Protein AF-W6LCG3-F1 (afdb_monomer_lite)

Structure (mmCIF, N/CA/C/O backbone):
data_AF-W6LCG3-F1
#
_entry.id   AF-W6LCG3-F1
#
loop_
_atom_site.group_PDB
_atom_site.id
_atom_site.type_symbol
_atom_site.label_atom_id
_atom_site.label_alt_id
_atom_site.label_comp_id
_atom_site.label_asym_id
_atom_site.label_entity_id
_atom_site.label_seq_id
_atom_site.pdbx_PDB_ins_code
_atom_site.Cartn_x
_atom_site.Cartn_y
_atom_site.Cartn_z
_atom_site.occupancy
_atom_site.B_iso_or_equiv
_atom_site.auth_seq_id
_atom_site.auth_comp_id
_atom_site.auth_asym_id
_atom_site.auth_atom_id
_atom_site.pdbx_PDB_model_num
ATOM 1 N N . MET A 1 1 ? 61.499 15.079 -25.669 1.00 42.06 1 MET A N 1
ATOM 2 C CA . MET A 1 1 ? 62.113 16.423 -25.652 1.00 42.06 1 MET A CA 1
ATOM 3 C C . MET A 1 1 ? 62.240 16.851 -24.200 1.00 42.06 1 MET A C 1
ATOM 5 O O . MET A 1 1 ? 61.225 17.038 -23.545 1.00 42.06 1 MET A O 1
ATOM 9 N N . HIS A 1 2 ? 63.465 16.864 -23.678 1.00 46.25 2 HIS A N 1
ATOM 10 C CA . HIS A 1 2 ? 63.779 17.348 -22.331 1.00 46.25 2 HIS A CA 1
ATOM 11 C C . HIS A 1 2 ? 63.683 18.877 -22.272 1.00 46.25 2 HIS A C 1
ATOM 13 O O . HIS A 1 2 ? 64.080 19.529 -23.237 1.00 46.25 2 HIS A O 1
ATOM 19 N N . PRO A 1 3 ? 63.310 19.441 -21.114 1.00 57.47 3 PRO A N 1
ATOM 20 C CA . PRO A 1 3 ? 63.851 20.718 -20.690 1.00 57.47 3 PRO A CA 1
ATOM 21 C C . PRO A 1 3 ? 64.674 20.550 -19.407 1.00 57.47 3 PRO A C 1
ATOM 23 O O . PRO A 1 3 ? 64.226 20.015 -18.395 1.00 57.47 3 PRO A O 1
ATOM 26 N N . SER A 1 4 ? 65.916 21.000 -19.502 1.00 44.78 4 SER A N 1
ATOM 27 C CA . SER A 1 4 ? 66.894 21.181 -18.435 1.00 44.78 4 SER A CA 1
ATOM 28 C C . SER A 1 4 ? 66.854 22.619 -17.900 1.00 44.78 4 SER A C 1
ATOM 30 O O . SER A 1 4 ? 66.645 23.548 -18.678 1.00 44.78 4 SER A O 1
ATOM 32 N N . GLY A 1 5 ? 67.147 22.795 -16.604 1.00 46.56 5 GLY A N 1
ATOM 33 C CA . GLY A 1 5 ? 67.383 24.089 -15.934 1.00 46.56 5 GLY A CA 1
ATOM 34 C C . GLY A 1 5 ? 66.354 24.384 -14.832 1.00 46.56 5 GLY A C 1
ATOM 35 O O . GLY A 1 5 ? 65.187 24.069 -15.001 1.00 46.56 5 GLY A O 1
ATOM 36 N N . VAL A 1 6 ? 66.655 24.953 -13.663 1.00 43.81 6 VAL A N 1
ATOM 37 C CA . VAL A 1 6 ? 67.839 25.606 -13.080 1.00 43.81 6 VAL A CA 1
ATOM 38 C C . VAL A 1 6 ? 67.664 25.512 -11.550 1.00 43.81 6 VAL A C 1
ATOM 40 O O . VAL A 1 6 ? 66.548 25.659 -11.053 1.00 43.81 6 VAL A O 1
ATOM 43 N N . MET A 1 7 ? 68.744 25.270 -10.797 1.00 46.97 7 MET A N 1
ATOM 44 C CA . MET A 1 7 ? 68.749 25.409 -9.334 1.00 46.97 7 MET A CA 1
ATOM 45 C C . MET A 1 7 ? 68.653 26.892 -8.959 1.00 46.97 7 MET A C 1
ATOM 47 O O . MET A 1 7 ? 69.540 27.672 -9.294 1.00 46.97 7 MET A O 1
ATOM 51 N 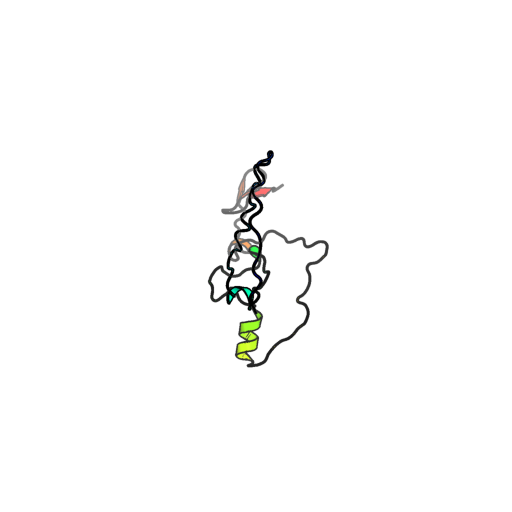N . GLY A 1 8 ? 67.597 27.263 -8.239 1.00 38.44 8 GLY A N 1
ATOM 52 C CA . GLY A 1 8 ? 67.470 28.550 -7.562 1.00 38.44 8 GLY A CA 1
ATOM 53 C C . GLY A 1 8 ? 67.267 28.315 -6.072 1.00 38.44 8 GLY A C 1
ATOM 54 O O . GLY A 1 8 ? 66.185 27.923 -5.645 1.00 38.44 8 GLY A O 1
ATOM 55 N N . MET A 1 9 ? 68.325 28.517 -5.291 1.00 46.56 9 MET A N 1
ATOM 56 C CA . MET A 1 9 ? 68.299 28.482 -3.832 1.00 46.56 9 MET A CA 1
ATOM 57 C C . MET A 1 9 ? 67.788 29.845 -3.348 1.00 46.56 9 MET A C 1
ATOM 59 O O . MET A 1 9 ? 68.476 30.851 -3.494 1.00 46.56 9 MET A O 1
ATOM 63 N N . GLY A 1 10 ? 66.571 29.885 -2.809 1.00 39.47 10 GLY A N 1
ATOM 64 C CA . GLY A 1 10 ? 65.987 31.075 -2.193 1.00 39.47 10 GLY A CA 1
ATOM 65 C C . GLY A 1 10 ? 65.392 30.717 -0.837 1.00 39.47 10 GLY A C 1
ATOM 66 O O . GLY A 1 10 ? 64.310 30.145 -0.767 1.00 39.47 10 GLY A O 1
ATOM 67 N N . MET A 1 11 ? 66.119 31.028 0.238 1.00 48.28 11 MET A N 1
ATOM 68 C CA . MET A 1 11 ? 65.589 31.051 1.604 1.00 48.28 11 MET A CA 1
ATOM 69 C C . MET A 1 11 ? 64.706 32.292 1.764 1.00 48.28 11 MET A C 1
ATOM 71 O O . MET A 1 11 ? 65.168 33.402 1.515 1.00 48.28 11 MET A O 1
ATOM 75 N N . GLY A 1 12 ? 63.465 32.125 2.224 1.00 36.94 12 GLY A N 1
ATOM 76 C CA . GLY A 1 12 ? 62.637 33.263 2.616 1.00 36.94 12 GLY A CA 1
ATOM 77 C C . GLY A 1 12 ? 61.178 32.912 2.889 1.00 36.94 12 GLY A C 1
ATOM 78 O O . GLY A 1 12 ? 60.418 32.690 1.960 1.00 36.94 12 GLY A O 1
ATOM 79 N N . GLY A 1 13 ? 60.799 32.945 4.169 1.00 38.59 13 GLY A N 1
ATOM 80 C CA . GLY A 1 13 ? 59.495 33.455 4.602 1.00 38.59 13 GLY A CA 1
ATOM 81 C C . GLY A 1 13 ? 58.263 32.564 4.420 1.00 38.59 13 GLY A C 1
ATOM 82 O O . GLY A 1 13 ? 57.663 32.514 3.359 1.00 38.59 13 GLY A O 1
ATOM 83 N N . GLY A 1 14 ? 57.826 31.973 5.535 1.00 44.69 14 GLY A N 1
ATOM 84 C CA . GLY A 1 14 ? 56.434 32.004 5.995 1.00 44.69 14 GLY A CA 1
ATOM 85 C C . GLY A 1 14 ? 55.309 31.751 4.990 1.00 44.69 14 GLY A C 1
ATOM 86 O O . GLY A 1 14 ? 54.779 32.679 4.400 1.00 44.69 14 GLY A O 1
ATOM 87 N N . ALA A 1 15 ? 54.824 30.516 4.968 1.00 40.12 15 ALA A N 1
ATOM 88 C CA . ALA A 1 15 ? 53.405 30.191 5.091 1.00 40.12 15 ALA A CA 1
ATOM 89 C C . ALA A 1 15 ? 53.325 28.670 5.203 1.00 40.12 15 ALA A C 1
ATOM 91 O O . ALA A 1 15 ? 53.801 27.956 4.321 1.00 40.12 15 ALA A O 1
ATOM 92 N N . LEU A 1 16 ? 52.732 28.158 6.282 1.00 46.66 16 LEU A N 1
ATOM 93 C CA . LEU A 1 16 ? 52.249 26.782 6.295 1.00 46.66 16 LEU A CA 1
ATOM 94 C C . LEU A 1 16 ? 51.154 26.714 5.231 1.00 46.66 16 LEU A C 1
ATOM 96 O O . LEU A 1 16 ? 49.995 27.024 5.496 1.00 46.66 16 LEU A O 1
ATOM 100 N N . SER A 1 17 ? 51.543 26.392 3.998 1.00 44.16 17 SER A N 1
ATOM 101 C CA . SER A 1 17 ? 50.609 26.026 2.951 1.00 44.16 17 SER A CA 1
ATOM 102 C C . SER A 1 17 ? 49.940 24.759 3.453 1.00 44.16 17 SER A C 1
ATOM 104 O O . SER A 1 17 ? 50.518 23.672 3.409 1.00 44.16 17 SER A O 1
ATOM 106 N N . ALA A 1 18 ? 48.760 24.919 4.052 1.00 58.38 18 ALA A N 1
ATOM 107 C CA . ALA A 1 18 ? 47.865 23.815 4.299 1.00 58.38 18 ALA A CA 1
ATOM 108 C C . ALA A 1 18 ? 47.584 23.222 2.922 1.00 58.38 18 ALA A C 1
ATOM 110 O O . ALA A 1 18 ? 46.759 23.734 2.165 1.00 58.38 18 ALA A O 1
ATOM 111 N N . VAL A 1 19 ? 48.346 22.187 2.565 1.00 46.00 19 VAL A N 1
ATOM 112 C CA . VAL A 1 19 ? 48.055 21.350 1.416 1.00 46.00 19 VAL A CA 1
ATOM 113 C C . VAL A 1 19 ? 46.657 20.831 1.689 1.00 46.00 19 VAL A C 1
ATOM 115 O O . VAL A 1 19 ? 46.455 19.934 2.506 1.00 46.00 19 VAL A O 1
ATOM 118 N N . VAL A 1 20 ? 45.670 21.441 1.038 1.00 55.91 20 VAL A N 1
ATOM 119 C CA . VAL A 1 20 ? 44.363 20.835 0.872 1.00 55.91 20 VAL A CA 1
ATOM 120 C C . VAL A 1 20 ? 44.651 19.602 0.036 1.00 55.91 20 VAL A C 1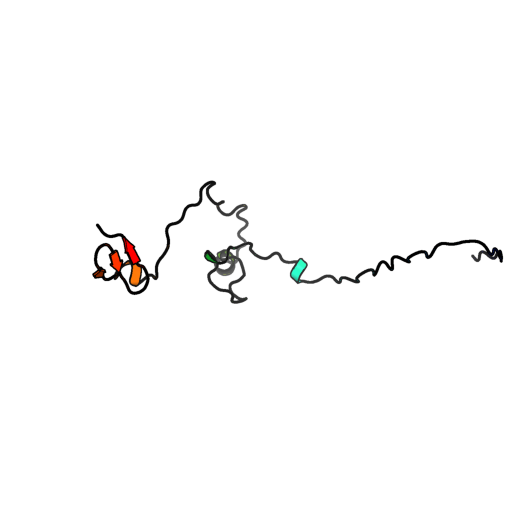
ATOM 122 O O . VAL A 1 20 ? 44.705 19.656 -1.193 1.00 55.91 20 VAL A O 1
ATOM 125 N N . ILE A 1 21 ? 44.927 18.489 0.720 1.00 53.72 21 ILE A N 1
ATOM 126 C CA . ILE A 1 21 ? 44.935 17.170 0.116 1.00 53.72 21 ILE A CA 1
ATOM 127 C C . ILE A 1 21 ? 43.496 16.990 -0.342 1.00 53.72 21 ILE A C 1
ATOM 129 O O . ILE A 1 21 ? 42.618 16.575 0.416 1.00 53.72 21 ILE A O 1
ATOM 133 N N . THR A 1 22 ? 43.235 17.375 -1.588 1.00 61.34 22 THR A N 1
ATOM 134 C CA . THR A 1 22 ? 42.030 16.978 -2.291 1.00 61.34 22 THR A CA 1
ATOM 135 C C . THR A 1 22 ? 42.154 15.474 -2.444 1.00 61.34 22 THR A C 1
ATOM 137 O O . THR A 1 22 ? 42.735 14.948 -3.389 1.00 61.34 22 THR A O 1
ATOM 140 N N . THR A 1 23 ? 41.670 14.753 -1.436 1.00 61.00 23 THR A N 1
ATOM 141 C CA . THR A 1 23 ? 41.434 13.324 -1.5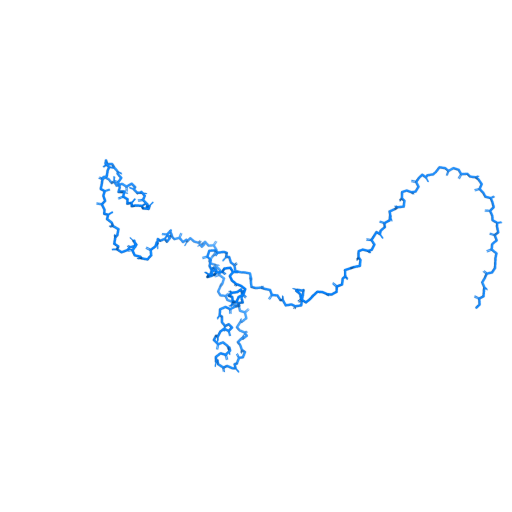41 1.00 61.00 23 THR A CA 1
ATOM 142 C C . THR A 1 23 ? 40.407 13.170 -2.653 1.00 61.00 23 THR A C 1
ATOM 144 O O . THR A 1 23 ? 39.203 13.318 -2.447 1.00 61.00 23 THR A O 1
ATOM 147 N N . ARG A 1 24 ? 40.883 12.944 -3.883 1.00 63.19 24 ARG A N 1
ATOM 148 C CA . ARG A 1 24 ? 40.034 12.497 -4.981 1.00 63.19 24 ARG A CA 1
ATOM 149 C C . ARG A 1 24 ? 39.474 11.157 -4.529 1.00 63.19 24 ARG A C 1
ATOM 151 O O . ARG A 1 24 ? 40.159 10.140 -4.582 1.00 63.19 24 ARG A O 1
ATOM 158 N N . ARG A 1 25 ? 38.258 11.166 -3.984 1.00 67.06 25 ARG A N 1
ATOM 159 C CA . ARG A 1 25 ? 37.536 9.936 -3.677 1.00 67.06 25 ARG A CA 1
ATOM 160 C C . ARG A 1 25 ? 37.306 9.241 -5.012 1.00 67.06 25 ARG A C 1
ATOM 162 O O . ARG A 1 25 ? 36.549 9.739 -5.841 1.00 67.06 25 ARG A O 1
ATOM 169 N N . TRP A 1 26 ? 37.984 8.120 -5.229 1.00 73.69 26 TRP A N 1
ATOM 170 C CA . TRP A 1 26 ? 37.747 7.258 -6.379 1.00 73.69 26 TRP A CA 1
ATOM 171 C C . TRP A 1 26 ? 36.383 6.592 -6.192 1.00 73.69 26 TRP A C 1
ATOM 173 O O . TRP A 1 26 ? 36.256 5.561 -5.536 1.00 73.69 26 TRP A O 1
ATOM 183 N N . VAL A 1 27 ? 35.335 7.241 -6.694 1.00 81.50 27 VAL A N 1
ATOM 184 C CA . VAL A 1 27 ? 33.983 6.681 -6.728 1.00 81.50 27 VAL A CA 1
ATOM 185 C C . VAL A 1 27 ? 33.841 5.899 -8.030 1.00 81.50 27 VAL A C 1
ATOM 187 O O . VAL A 1 27 ? 34.025 6.455 -9.110 1.00 81.50 27 VAL A O 1
ATOM 190 N N . SER A 1 28 ? 33.539 4.605 -7.931 1.00 87.56 28 SER A N 1
ATOM 191 C CA . SER A 1 28 ? 33.250 3.751 -9.085 1.00 87.56 28 SER A CA 1
ATOM 192 C C . SER A 1 28 ? 31.773 3.818 -9.483 1.00 87.56 28 SER A C 1
ATOM 194 O O . SER A 1 28 ? 30.904 4.172 -8.680 1.00 87.56 28 SER A O 1
ATOM 196 N N . VAL A 1 29 ? 31.480 3.450 -10.733 1.00 90.62 29 VAL A N 1
ATOM 197 C CA . VAL A 1 29 ? 30.104 3.283 -11.218 1.00 90.62 29 VAL A CA 1
ATOM 198 C C . VAL A 1 29 ? 29.431 2.167 -10.414 1.00 90.62 29 VAL A C 1
ATOM 200 O O . VAL A 1 29 ? 29.953 1.059 -10.312 1.00 90.62 29 VAL A O 1
ATOM 203 N N . ARG A 1 30 ? 28.260 2.464 -9.841 1.00 91.69 30 ARG A N 1
ATOM 204 C CA . ARG A 1 30 ? 27.430 1.504 -9.104 1.00 91.69 30 ARG A CA 1
ATOM 205 C C . ARG A 1 30 ? 26.149 1.238 -9.877 1.00 91.69 30 ARG A C 1
ATOM 207 O O . ARG A 1 30 ? 25.482 2.180 -10.293 1.00 91.69 30 ARG A O 1
ATOM 214 N N . THR A 1 31 ? 25.759 -0.028 -9.993 1.00 94.12 31 THR A N 1
ATOM 215 C CA . THR A 1 31 ? 24.496 -0.441 -10.631 1.00 94.12 31 THR A CA 1
ATOM 216 C C . THR A 1 31 ? 23.266 0.183 -9.973 1.00 94.12 31 THR A C 1
ATOM 218 O O . THR A 1 31 ? 22.308 0.518 -10.661 1.00 94.12 31 THR A O 1
ATOM 221 N N . ALA A 1 32 ? 23.325 0.436 -8.663 1.00 90.31 32 ALA A N 1
ATOM 222 C CA . ALA A 1 32 ? 22.284 1.148 -7.922 1.00 90.31 32 ALA A CA 1
ATOM 223 C C . ALA A 1 32 ? 22.014 2.576 -8.438 1.00 90.31 32 ALA A C 1
ATOM 225 O O . ALA A 1 32 ? 20.926 3.096 -8.228 1.00 90.31 32 ALA A O 1
ATOM 226 N N . ASN A 1 33 ? 22.975 3.198 -9.130 1.00 92.81 33 ASN A N 1
ATOM 227 C CA . ASN A 1 33 ? 22.812 4.531 -9.714 1.00 92.81 33 ASN A CA 1
ATOM 228 C C . ASN A 1 33 ? 22.264 4.482 -11.153 1.00 92.81 33 ASN A C 1
ATOM 230 O O . ASN A 1 33 ? 21.980 5.529 -11.724 1.00 92.81 33 ASN A O 1
ATOM 234 N N . ILE A 1 34 ? 22.152 3.288 -11.750 1.00 95.81 34 ILE A N 1
ATOM 235 C CA . ILE A 1 34 ? 21.664 3.094 -13.124 1.00 95.81 34 ILE A CA 1
ATOM 236 C C . ILE A 1 34 ? 20.133 3.004 -13.141 1.00 95.81 34 ILE A C 1
ATOM 238 O O . ILE A 1 34 ? 19.491 3.554 -14.032 1.00 95.81 34 ILE A O 1
ATOM 242 N N . PHE A 1 35 ? 19.545 2.325 -12.152 1.00 93.50 35 PHE A N 1
ATOM 243 C CA . PHE A 1 35 ? 18.108 2.064 -12.088 1.00 93.50 35 PHE A CA 1
ATOM 244 C C . PHE A 1 35 ? 17.462 2.841 -10.943 1.00 93.50 35 PHE A C 1
ATOM 246 O O . PHE A 1 35 ? 17.826 2.671 -9.780 1.00 93.50 35 PHE A O 1
ATOM 253 N N . SER A 1 36 ? 16.482 3.683 -11.267 1.00 91.88 36 SER A N 1
ATOM 254 C CA . SER A 1 36 ? 15.739 4.441 -10.264 1.00 91.88 36 SER A CA 1
ATOM 255 C C . SER A 1 36 ? 14.719 3.569 -9.528 1.00 91.88 36 SER A C 1
ATOM 257 O O . SER A 1 36 ? 14.079 2.689 -10.106 1.00 91.88 36 SER A O 1
ATOM 259 N N . GLN A 1 37 ? 14.551 3.840 -8.233 1.00 92.19 37 GLN A N 1
ATOM 260 C CA . GLN A 1 37 ? 13.516 3.227 -7.402 1.00 92.19 37 GLN A CA 1
ATOM 261 C C . GLN A 1 37 ? 12.245 4.084 -7.373 1.00 92.19 37 GLN A C 1
ATOM 263 O O . GLN A 1 37 ? 12.263 5.281 -7.661 1.00 92.19 37 GLN A O 1
ATOM 268 N N . VAL A 1 38 ? 11.123 3.467 -7.002 1.00 90.25 38 VAL A N 1
ATOM 269 C CA . VAL A 1 38 ? 9.831 4.153 -6.885 1.00 90.25 38 VAL A CA 1
ATOM 270 C C . VAL A 1 38 ? 9.782 4.981 -5.602 1.00 90.25 38 VAL A C 1
ATOM 272 O O . VAL A 1 38 ? 9.945 4.446 -4.507 1.00 90.25 38 VAL A O 1
ATOM 275 N N . GLY A 1 39 ? 9.468 6.271 -5.725 1.00 89.88 39 GLY A N 1
ATOM 276 C CA . GLY A 1 39 ? 9.211 7.159 -4.587 1.00 89.88 39 GLY A CA 1
ATOM 277 C C . GLY A 1 39 ? 7.827 6.944 -3.966 1.00 89.88 39 GLY A C 1
ATOM 278 O O . GLY A 1 39 ? 6.955 7.797 -4.105 1.00 89.88 39 GLY A O 1
ATOM 279 N N . ILE A 1 40 ? 7.596 5.800 -3.313 1.00 92.69 40 ILE A N 1
ATOM 280 C CA . ILE A 1 40 ? 6.338 5.497 -2.610 1.00 92.69 40 ILE A CA 1
ATOM 281 C C . ILE A 1 40 ? 6.466 5.727 -1.098 1.00 92.69 40 ILE A C 1
ATOM 283 O O . ILE A 1 40 ? 7.426 5.286 -0.469 1.00 92.69 40 ILE A O 1
ATOM 287 N N . ASN A 1 41 ? 5.471 6.392 -0.505 1.00 93.44 41 ASN A N 1
ATOM 288 C CA . ASN A 1 41 ? 5.395 6.585 0.945 1.00 93.44 41 ASN A CA 1
ATOM 289 C C . ASN A 1 41 ? 5.190 5.238 1.664 1.00 93.44 41 ASN A C 1
ATOM 291 O O . ASN A 1 41 ? 4.443 4.386 1.183 1.00 93.44 41 ASN A O 1
ATOM 295 N N . HIS A 1 42 ? 5.800 5.085 2.841 1.00 96.50 42 HIS A N 1
ATOM 296 C CA . HIS A 1 42 ? 5.648 3.948 3.742 1.00 96.50 42 HIS A CA 1
ATOM 297 C C . HIS A 1 42 ? 4.185 3.527 3.954 1.00 96.50 42 HIS A C 1
ATOM 299 O O . HIS A 1 42 ? 3.885 2.355 3.758 1.00 96.50 42 HIS A O 1
ATOM 305 N N . ALA A 1 43 ? 3.272 4.462 4.247 1.00 95.31 43 ALA A N 1
ATOM 306 C CA . ALA A 1 43 ? 1.858 4.142 4.492 1.00 95.31 43 ALA A CA 1
ATOM 307 C C . ALA A 1 43 ? 1.137 3.539 3.266 1.00 95.31 43 ALA A C 1
ATOM 309 O O . ALA A 1 43 ? 0.180 2.791 3.408 1.00 95.31 43 ALA A O 1
ATOM 310 N N . ARG A 1 44 ? 1.608 3.833 2.044 1.00 93.94 44 ARG A N 1
ATOM 311 C CA . ARG A 1 44 ? 1.046 3.293 0.786 1.00 93.94 44 ARG A CA 1
ATOM 312 C C . ARG A 1 44 ? 1.762 2.027 0.308 1.00 93.94 44 ARG A C 1
ATOM 314 O O . ARG A 1 44 ? 1.370 1.420 -0.700 1.00 93.94 44 ARG A O 1
ATOM 321 N N . ARG A 1 45 ? 2.858 1.670 0.974 1.00 95.56 45 ARG A N 1
ATOM 322 C CA . ARG A 1 45 ? 3.748 0.578 0.607 1.00 95.56 45 ARG A CA 1
ATOM 323 C C . ARG A 1 45 ? 3.217 -0.718 1.214 1.00 95.56 45 ARG A C 1
ATOM 325 O O . ARG A 1 45 ? 2.893 -0.765 2.389 1.00 95.56 45 ARG A O 1
ATOM 332 N N . VAL A 1 46 ? 3.143 -1.777 0.409 1.00 96.31 46 VAL A N 1
ATOM 333 C CA . VAL A 1 46 ? 2.557 -3.058 0.848 1.00 96.31 46 VAL A CA 1
ATOM 334 C C . VAL A 1 46 ? 3.491 -3.798 1.809 1.00 96.31 46 VAL A C 1
ATOM 336 O O . VAL A 1 46 ? 3.045 -4.341 2.811 1.00 96.31 46 VAL A O 1
ATOM 339 N N . SER A 1 47 ? 4.797 -3.805 1.525 1.00 96.56 47 SER A N 1
ATOM 340 C CA . SER A 1 47 ? 5.800 -4.439 2.386 1.00 96.56 47 SER A CA 1
ATOM 341 C C . SER A 1 47 ? 7.210 -3.906 2.136 1.00 96.56 47 SER A C 1
ATOM 343 O O . SER A 1 47 ? 7.490 -3.283 1.108 1.00 96.56 47 SER A O 1
ATOM 345 N N . TRP A 1 48 ? 8.136 -4.173 3.063 1.00 96.94 48 TRP A N 1
ATOM 346 C CA . TRP A 1 48 ? 9.562 -3.845 2.906 1.00 96.94 48 TRP A CA 1
ATOM 347 C C . TRP A 1 48 ? 10.389 -4.915 2.178 1.00 96.94 48 TRP A C 1
ATOM 349 O O . TRP A 1 48 ? 11.572 -4.707 1.925 1.00 96.94 48 TRP A O 1
ATOM 359 N N . ALA A 1 49 ? 9.760 -6.021 1.774 1.00 97.56 49 ALA A N 1
ATOM 360 C CA . ALA A 1 49 ? 10.427 -7.097 1.052 1.00 97.56 49 ALA A CA 1
ATOM 361 C C . ALA A 1 49 ? 11.005 -6.612 -0.296 1.00 97.56 49 ALA A C 1
ATOM 363 O O . ALA A 1 49 ? 10.311 -5.889 -1.025 1.00 97.56 49 ALA A O 1
ATOM 364 N N . PRO A 1 50 ? 12.222 -7.051 -0.678 1.00 95.94 50 PRO A N 1
ATOM 365 C CA . PRO A 1 50 ? 12.878 -6.625 -1.919 1.00 95.94 50 PRO A CA 1
ATOM 366 C C . PRO A 1 50 ? 12.113 -7.055 -3.179 1.00 95.94 50 PRO A C 1
ATOM 368 O O . PRO A 1 50 ? 12.240 -6.434 -4.220 1.00 95.94 50 PRO A O 1
ATOM 371 N N . HIS A 1 51 ? 11.257 -8.075 -3.093 1.00 95.44 51 HIS A N 1
ATOM 372 C CA . HIS A 1 51 ? 10.415 -8.520 -4.211 1.00 95.44 51 HIS A CA 1
ATOM 373 C C . HIS A 1 51 ? 9.188 -7.625 -4.457 1.00 95.44 51 HIS A C 1
ATOM 375 O O . HIS A 1 51 ? 8.450 -7.833 -5.415 1.00 95.44 51 HIS A O 1
ATOM 381 N N . THR A 1 52 ? 8.943 -6.652 -3.573 1.00 94.88 52 THR A N 1
ATOM 382 C CA . THR A 1 52 ? 7.766 -5.763 -3.596 1.00 94.88 52 THR A CA 1
ATOM 383 C C . THR A 1 52 ? 8.140 -4.280 -3.650 1.00 94.88 52 THR A C 1
ATOM 385 O O . THR A 1 52 ? 7.267 -3.422 -3.549 1.00 94.88 52 THR A O 1
ATOM 388 N N . THR A 1 53 ? 9.436 -3.967 -3.773 1.00 93.44 53 THR A N 1
ATOM 389 C CA . THR A 1 53 ? 9.942 -2.588 -3.887 1.00 93.44 53 THR A CA 1
ATOM 390 C C . THR A 1 53 ? 9.624 -1.953 -5.236 1.00 93.44 53 THR A C 1
ATOM 392 O O . THR A 1 53 ? 9.552 -0.728 -5.328 1.00 93.44 53 THR A O 1
ATOM 395 N N . ASP A 1 54 ? 9.452 -2.774 -6.272 1.00 93.06 54 ASP A N 1
ATOM 396 C CA . ASP A 1 54 ? 9.219 -2.319 -7.640 1.00 93.06 54 ASP A CA 1
ATOM 397 C C . ASP A 1 54 ? 7.771 -1.840 -7.859 1.00 93.06 54 ASP A C 1
ATOM 399 O O . ASP A 1 54 ? 6.878 -2.028 -7.028 1.00 93.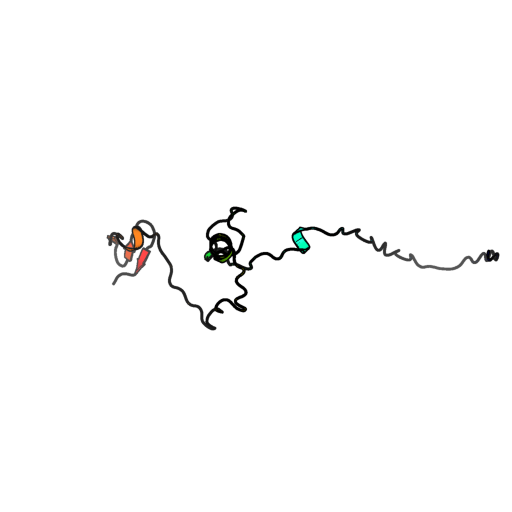06 54 ASP A O 1
ATOM 403 N N . LYS A 1 55 ? 7.519 -1.187 -9.001 1.00 91.31 55 LYS A N 1
ATOM 404 C CA . LYS A 1 55 ? 6.199 -0.629 -9.351 1.00 91.31 55 LYS A CA 1
ATOM 405 C C . LYS A 1 55 ? 5.120 -1.719 -9.357 1.00 91.31 55 LYS A C 1
ATOM 407 O O . LYS A 1 55 ? 5.280 -2.736 -10.029 1.00 91.31 55 LYS A O 1
ATOM 412 N N . LYS A 1 56 ? 3.962 -1.452 -8.734 1.00 91.69 56 LYS A N 1
ATOM 413 C CA . LYS A 1 56 ? 2.799 -2.369 -8.728 1.00 91.69 56 LYS A CA 1
ATOM 414 C C . LYS A 1 56 ? 2.349 -2.755 -10.147 1.00 91.69 56 LYS A C 1
ATOM 416 O O . LYS A 1 56 ? 2.045 -3.918 -10.395 1.00 91.69 56 LYS A O 1
ATOM 421 N N . GLN A 1 57 ? 2.370 -1.813 -11.097 1.00 91.12 57 GLN A N 1
ATOM 422 C CA . GLN A 1 57 ? 2.015 -2.079 -12.498 1.00 91.12 57 GLN A CA 1
ATOM 423 C C . GLN A 1 57 ? 2.981 -3.045 -13.205 1.00 91.12 57 GLN A C 1
ATOM 425 O O . GLN A 1 57 ? 2.601 -3.647 -14.205 1.00 91.12 57 GLN A O 1
ATOM 430 N N . GLY A 1 58 ? 4.204 -3.236 -12.691 1.00 91.50 58 GLY A N 1
ATOM 431 C CA . GLY A 1 58 ? 5.193 -4.144 -13.277 1.00 91.50 58 GLY A CA 1
ATOM 432 C C . GLY A 1 58 ? 4.721 -5.598 -13.314 1.00 91.50 58 GLY A C 1
ATOM 433 O O . GLY A 1 58 ? 5.012 -6.311 -14.273 1.00 91.50 58 GLY A O 1
ATOM 434 N N . ALA A 1 59 ? 3.922 -6.022 -12.329 1.00 93.88 59 ALA A N 1
ATOM 435 C CA . ALA A 1 59 ? 3.310 -7.348 -12.329 1.00 93.88 59 ALA A CA 1
ATOM 436 C C . ALA A 1 59 ? 2.341 -7.524 -13.511 1.00 93.88 59 ALA A C 1
ATOM 438 O O . ALA A 1 59 ? 2.423 -8.521 -14.226 1.00 93.88 59 ALA A O 1
ATOM 439 N N . PHE A 1 60 ? 1.481 -6.532 -13.763 1.00 94.06 60 PHE A N 1
ATOM 440 C CA . PHE A 1 60 ? 0.542 -6.545 -14.889 1.00 94.06 60 PHE A CA 1
ATOM 441 C C . PHE A 1 60 ? 1.250 -6.428 -16.240 1.00 94.06 60 PHE A C 1
ATOM 443 O O . PHE A 1 60 ? 0.935 -7.186 -17.151 1.00 94.06 60 PHE A O 1
ATOM 450 N N . ALA A 1 61 ? 2.244 -5.544 -16.357 1.00 94.19 61 ALA A N 1
ATOM 451 C CA . ALA A 1 61 ? 3.061 -5.401 -17.563 1.00 94.19 61 ALA A CA 1
ATOM 452 C C . ALA A 1 61 ? 3.770 -6.717 -17.927 1.00 94.19 61 ALA A C 1
ATOM 454 O O . ALA A 1 61 ? 3.739 -7.157 -19.076 1.00 94.19 61 ALA A O 1
ATOM 455 N N . LYS A 1 62 ? 4.339 -7.407 -16.927 1.00 96.06 62 LYS A N 1
ATOM 456 C CA . LYS A 1 62 ? 4.944 -8.735 -17.101 1.00 96.06 62 LYS A CA 1
ATOM 457 C C . LYS A 1 62 ? 3.927 -9.767 -17.589 1.00 96.06 62 LYS A C 1
ATOM 459 O O . LYS A 1 62 ? 4.249 -10.560 -18.471 1.00 96.06 62 LYS A O 1
ATOM 464 N N . LEU A 1 63 ? 2.720 -9.762 -17.025 1.00 97.50 63 LEU A N 1
ATOM 465 C CA . LEU A 1 63 ? 1.641 -10.686 -17.388 1.00 97.50 63 LEU A CA 1
ATOM 466 C C . LEU A 1 63 ? 1.161 -10.446 -18.829 1.00 97.50 63 LEU A C 1
ATOM 468 O O . LEU A 1 63 ? 1.010 -11.393 -19.594 1.00 97.50 63 LEU A O 1
ATOM 472 N N . ALA A 1 64 ? 1.018 -9.178 -19.217 1.00 96.94 64 ALA A N 1
ATOM 473 C CA . ALA A 1 64 ? 0.642 -8.757 -20.565 1.00 96.94 64 ALA A CA 1
ATOM 474 C C . ALA A 1 64 ? 1.778 -8.880 -21.598 1.00 96.94 64 ALA A C 1
ATOM 476 O O . ALA A 1 64 ? 1.526 -8.798 -22.797 1.00 96.94 64 ALA A O 1
ATOM 477 N N . ARG A 1 65 ? 3.028 -9.080 -21.150 1.00 96.19 65 ARG A N 1
ATOM 478 C CA . ARG A 1 65 ? 4.243 -9.061 -21.987 1.00 96.19 65 ARG A CA 1
ATOM 479 C C . ARG A 1 65 ? 4.384 -7.767 -22.803 1.00 96.19 65 ARG A C 1
ATOM 481 O O . ARG A 1 65 ? 4.900 -7.783 -23.917 1.00 96.19 65 ARG A O 1
ATOM 488 N N . SER A 1 66 ? 3.937 -6.649 -22.238 1.00 94.62 66 SER A N 1
ATOM 489 C CA . SER A 1 66 ? 3.948 -5.329 -22.873 1.00 94.62 66 SER A CA 1
ATOM 490 C C . SER A 1 66 ? 4.492 -4.272 -21.919 1.00 94.62 66 SER A C 1
ATOM 492 O O . SER A 1 66 ? 4.343 -4.383 -20.703 1.00 94.62 66 SER A O 1
ATOM 494 N N . ASN A 1 67 ? 5.074 -3.207 -22.467 1.00 93.25 67 ASN A N 1
ATOM 495 C CA . ASN A 1 67 ? 5.528 -2.068 -21.675 1.00 93.25 67 ASN A CA 1
ATOM 496 C C . ASN A 1 67 ? 4.405 -1.033 -21.543 1.00 93.25 67 ASN A C 1
ATOM 498 O O . ASN A 1 67 ? 3.806 -0.646 -22.545 1.00 93.25 67 ASN A O 1
ATOM 502 N N . PHE A 1 68 ? 4.154 -0.561 -20.320 1.00 89.12 68 PHE A N 1
ATOM 503 C CA . PHE A 1 68 ? 3.248 0.557 -20.054 1.00 89.12 68 PHE A CA 1
ATOM 504 C C . PHE A 1 68 ? 4.063 1.817 -19.766 1.00 89.12 68 PHE A C 1
ATOM 506 O O . PHE A 1 68 ? 4.899 1.820 -18.862 1.00 89.12 68 PHE A O 1
ATOM 513 N N . ASN A 1 69 ? 3.803 2.878 -20.528 1.00 82.75 69 ASN A N 1
ATOM 514 C CA . ASN A 1 69 ? 4.535 4.145 -20.463 1.00 82.75 69 ASN A CA 1
ATOM 515 C C . ASN A 1 69 ? 3.625 5.313 -20.057 1.00 82.75 69 ASN A C 1
ATOM 517 O O . ASN A 1 69 ? 3.824 6.431 -20.526 1.00 82.75 69 ASN A O 1
ATOM 521 N N . ASP A 1 70 ? 2.627 5.067 -19.203 1.00 77.94 70 ASP A N 1
ATOM 522 C CA . ASP A 1 70 ? 1.697 6.116 -18.775 1.00 77.94 70 ASP A CA 1
ATOM 523 C C . ASP A 1 70 ? 2.451 7.247 -18.050 1.00 77.94 70 ASP A C 1
ATOM 525 O O . ASP A 1 70 ? 3.087 6.997 -17.017 1.00 77.94 70 ASP A O 1
ATOM 529 N N . PRO A 1 71 ? 2.429 8.482 -18.591 1.00 63.50 71 PRO A N 1
ATOM 530 C CA . PRO A 1 71 ? 3.437 9.481 -18.254 1.00 63.50 71 PRO A CA 1
ATOM 531 C C . PRO A 1 71 ? 3.262 10.162 -16.893 1.00 63.50 71 PRO A C 1
ATOM 533 O O . PRO A 1 71 ? 4.199 10.815 -16.447 1.00 63.50 71 PRO A O 1
ATOM 536 N N . THR A 1 72 ? 2.158 9.979 -16.170 1.00 62.97 72 THR A N 1
ATOM 537 C CA . THR A 1 72 ? 2.023 10.525 -14.810 1.00 62.97 72 THR A CA 1
ATOM 538 C C . THR A 1 72 ? 0.966 9.760 -14.012 1.00 62.97 72 THR A C 1
ATOM 540 O O . THR A 1 72 ? -0.214 9.801 -14.360 1.00 62.97 72 THR A O 1
ATOM 543 N N . PRO A 1 73 ? 1.330 9.070 -12.914 1.0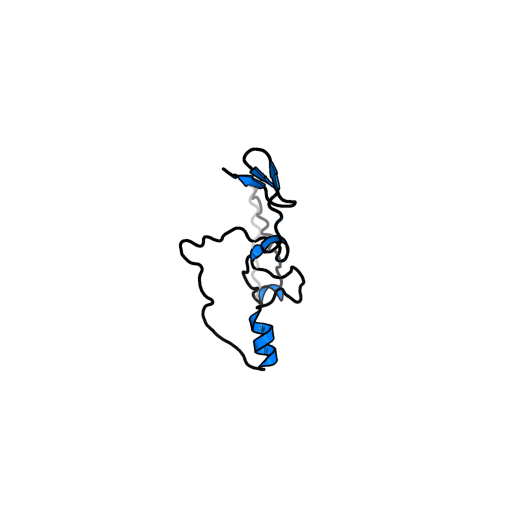0 69.31 73 PRO A N 1
ATOM 544 C CA . PRO A 1 73 ? 0.324 8.628 -11.953 1.00 69.31 73 PRO A CA 1
ATOM 545 C C . PRO A 1 73 ? -0.396 9.849 -11.356 1.00 69.31 73 PRO A C 1
ATOM 547 O O . PRO A 1 73 ? 0.180 10.934 -11.289 1.00 69.31 73 PRO A O 1
ATOM 550 N N . GLN A 1 74 ? -1.648 9.673 -10.916 1.00 79.50 74 GLN A N 1
ATOM 551 C CA . GLN A 1 74 ? -2.429 10.737 -10.273 1.00 79.50 74 GLN A CA 1
ATOM 552 C C . GLN A 1 74 ? -1.627 11.427 -9.161 1.00 79.50 74 GLN A C 1
ATOM 554 O O . GLN A 1 74 ? -1.107 10.772 -8.251 1.00 79.50 74 GLN A O 1
ATOM 559 N N . ASN A 1 75 ? -1.565 12.756 -9.237 1.00 86.00 75 ASN A N 1
ATOM 560 C CA . ASN A 1 75 ? -1.033 13.586 -8.166 1.00 86.00 75 ASN A CA 1
ATOM 561 C C . ASN A 1 75 ? -1.998 13.587 -6.978 1.00 86.00 75 ASN A C 1
ATOM 563 O O . ASN A 1 75 ? -3.209 13.428 -7.142 1.00 86.00 75 ASN A O 1
ATOM 567 N N . PHE A 1 76 ? -1.458 13.789 -5.777 1.00 88.50 76 PHE A N 1
ATOM 568 C CA . PHE A 1 76 ? -2.298 14.087 -4.623 1.00 88.50 76 PHE A CA 1
ATOM 569 C C . PHE A 1 76 ? -3.057 15.400 -4.851 1.00 88.50 76 PHE A C 1
ATOM 571 O O . PHE A 1 76 ? -2.550 16.313 -5.506 1.00 88.50 76 PHE A O 1
ATOM 578 N N . SER A 1 77 ? -4.262 15.482 -4.284 1.00 91.94 77 SER A N 1
ATOM 579 C CA . SER A 1 77 ? -4.981 16.749 -4.137 1.00 91.94 77 SER A CA 1
ATOM 580 C C . SER A 1 77 ? -4.097 17.765 -3.396 1.00 91.94 77 SER A C 1
ATOM 582 O O . SER A 1 77 ? -3.322 17.345 -2.532 1.00 91.94 77 SER A O 1
ATOM 584 N N . PRO A 1 78 ? -4.215 19.078 -3.677 1.00 93.94 78 PRO A N 1
ATOM 585 C CA . PRO A 1 78 ? -3.590 20.124 -2.864 1.00 93.94 78 PRO A CA 1
ATOM 586 C C . PRO A 1 78 ? -3.908 19.995 -1.368 1.00 93.94 78 PRO A C 1
ATOM 588 O O . PRO A 1 78 ? -3.062 20.296 -0.531 1.00 93.94 78 PRO A O 1
ATOM 591 N N . GLU A 1 79 ? -5.095 19.478 -1.046 1.00 94.62 79 GLU A N 1
ATOM 592 C CA . GLU A 1 79 ? -5.550 19.190 0.314 1.00 94.62 79 GLU A CA 1
ATOM 593 C C . GLU A 1 79 ? -5.890 17.693 0.444 1.00 94.62 79 GLU A C 1
ATOM 595 O O . GLU A 1 79 ? -7.038 17.286 0.239 1.00 94.62 79 GLU A O 1
ATOM 600 N N . PRO A 1 80 ? -4.893 16.823 0.701 1.00 91.44 80 PRO A N 1
ATOM 601 C CA . PRO A 1 80 ? -5.091 15.381 0.748 1.00 91.44 80 PRO A CA 1
ATOM 602 C C . PRO A 1 80 ? -5.371 14.917 2.186 1.00 91.44 80 PRO A C 1
ATOM 604 O O . PRO A 1 80 ? -4.486 14.391 2.865 1.00 91.44 80 PRO A O 1
ATOM 607 N N . TYR A 1 81 ? -6.605 15.113 2.653 1.00 95.19 81 TYR A N 1
ATOM 608 C CA . TYR A 1 81 ? -7.063 14.591 3.943 1.00 95.19 81 TYR A CA 1
ATOM 609 C C . TYR A 1 81 ? -7.572 13.152 3.804 1.00 95.19 81 TYR A C 1
ATOM 611 O O . TYR A 1 81 ? -8.344 12.841 2.899 1.00 95.19 81 TYR A O 1
ATOM 619 N N . PHE A 1 82 ? -7.142 12.281 4.717 1.00 95.31 82 PHE A N 1
ATOM 620 C CA . PHE A 1 82 ? -7.588 10.892 4.810 1.00 95.31 82 PHE A CA 1
ATOM 621 C C . PHE A 1 82 ? -8.032 10.609 6.244 1.00 95.31 82 PHE A C 1
ATOM 623 O O . PHE A 1 82 ? -7.367 11.032 7.192 1.00 95.31 82 PHE A O 1
ATOM 630 N N . GLU A 1 83 ? -9.147 9.899 6.401 1.00 95.62 83 GLU A N 1
ATOM 631 C CA . GLU A 1 83 ? -9.600 9.430 7.709 1.00 95.62 83 GLU A CA 1
ATOM 632 C C . GLU A 1 83 ? -8.697 8.306 8.230 1.00 95.62 83 GLU A C 1
ATOM 634 O O . GLU A 1 83 ? -8.003 7.623 7.472 1.00 95.62 83 GLU A O 1
ATOM 639 N N . GLN A 1 84 ? -8.690 8.113 9.549 1.00 93.81 84 GLN A N 1
ATOM 640 C CA . GLN A 1 84 ? -7.924 7.038 10.163 1.00 93.81 84 GLN A CA 1
ATOM 641 C C . GLN A 1 84 ? -8.535 5.679 9.804 1.00 93.81 84 GLN A C 1
ATOM 643 O O . GLN A 1 84 ? -9.639 5.346 10.233 1.00 93.81 84 GLN A O 1
ATOM 648 N N . GLU A 1 85 ? -7.785 4.864 9.067 1.00 93.38 85 GLU A N 1
ATOM 649 C CA . GLU A 1 85 ? -8.173 3.484 8.793 1.00 93.38 85 GLU A CA 1
ATOM 650 C C . GLU A 1 85 ? -8.026 2.603 10.045 1.00 93.38 85 GLU A C 1
ATOM 652 O O . GLU A 1 85 ? -7.139 2.789 10.884 1.00 93.38 85 GLU A O 1
ATOM 657 N N . MET A 1 86 ? -8.899 1.602 10.154 1.00 92.25 86 MET A N 1
ATOM 658 C CA . MET A 1 86 ? -8.847 0.565 11.180 1.00 92.25 86 MET A CA 1
ATOM 659 C C . MET A 1 86 ? -8.636 -0.804 10.542 1.00 92.25 86 MET A C 1
ATOM 661 O O . MET A 1 86 ? -8.883 -1.017 9.358 1.00 92.25 86 MET A O 1
ATOM 665 N N . GLU A 1 87 ? -8.228 -1.765 11.364 1.00 94.88 87 GLU A N 1
ATOM 666 C CA . GLU A 1 87 ? -8.174 -3.166 10.968 1.00 94.88 87 GLU A CA 1
ATOM 667 C C . GLU A 1 87 ? -9.523 -3.641 10.403 1.00 94.88 87 GLU A C 1
ATOM 669 O O . GLU A 1 87 ? -10.571 -3.416 11.013 1.00 94.88 87 GLU A O 1
ATOM 674 N N . ALA A 1 88 ? -9.477 -4.345 9.267 1.00 94.50 88 ALA A N 1
ATOM 675 C CA . ALA A 1 88 ? -10.655 -4.709 8.478 1.00 94.50 88 ALA A CA 1
ATOM 676 C C . ALA A 1 88 ? -11.767 -5.382 9.302 1.00 94.50 88 ALA A C 1
ATOM 678 O O . ALA A 1 88 ? -12.937 -5.032 9.174 1.00 94.50 88 ALA A O 1
ATOM 679 N N . TYR A 1 89 ? -11.417 -6.308 10.200 1.00 95.12 89 TYR A N 1
ATOM 680 C CA . TYR A 1 89 ? -12.408 -6.964 11.056 1.00 95.12 89 TYR A CA 1
ATOM 681 C C . TYR A 1 89 ? -13.059 -5.986 12.044 1.00 95.12 89 TYR A C 1
ATOM 683 O O . TYR A 1 89 ? -14.283 -5.959 12.198 1.00 95.12 89 TYR A O 1
ATOM 691 N N . ARG A 1 90 ? -12.238 -5.154 12.694 1.00 92.44 90 ARG A N 1
ATOM 692 C CA . ARG A 1 90 ? -12.675 -4.209 13.728 1.00 92.44 90 ARG A CA 1
ATOM 693 C C . ARG A 1 90 ? -13.491 -3.057 13.159 1.00 92.44 90 ARG A C 1
ATOM 695 O O . ARG A 1 90 ? -14.342 -2.545 13.871 1.00 92.44 90 ARG A O 1
ATOM 702 N N . ALA A 1 9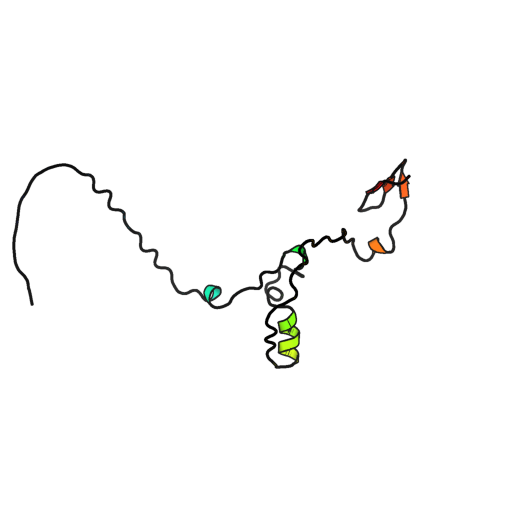1 ? -13.282 -2.686 11.897 1.00 91.06 91 ALA A N 1
ATOM 703 C CA . ALA A 1 91 ? -14.084 -1.667 11.227 1.00 91.06 91 ALA A CA 1
ATOM 704 C C . ALA A 1 91 ? -15.577 -2.030 11.148 1.00 91.06 91 ALA A C 1
ATOM 706 O O . ALA A 1 91 ? -16.422 -1.144 11.222 1.00 91.06 91 ALA A O 1
ATOM 707 N N . HIS A 1 92 ? -15.904 -3.323 11.062 1.00 93.12 92 HIS A N 1
ATOM 708 C CA . HIS A 1 92 ? -17.286 -3.796 10.920 1.00 93.12 92 HIS A CA 1
ATOM 709 C C . HIS A 1 92 ? -17.858 -4.452 12.181 1.00 93.12 92 HIS A C 1
ATOM 711 O O . HIS A 1 92 ? -19.073 -4.533 12.328 1.00 93.12 92 HIS A O 1
ATOM 717 N N . HIS A 1 93 ? -17.002 -4.898 13.101 1.00 93.44 93 HIS A N 1
ATOM 718 C CA . HIS A 1 93 ? -17.407 -5.645 14.297 1.00 93.44 93 HIS A CA 1
ATOM 719 C C . HIS A 1 93 ? -16.932 -4.966 15.584 1.00 93.44 93 HIS A C 1
ATOM 721 O O . HIS A 1 93 ? -16.557 -5.634 16.550 1.00 93.44 93 HIS A O 1
ATOM 727 N N . ARG A 1 94 ? -16.891 -3.629 15.599 1.00 89.56 94 ARG A N 1
ATOM 728 C CA . ARG A 1 94 ? -16.485 -2.869 16.783 1.00 89.56 94 ARG A CA 1
ATOM 729 C C . ARG A 1 94 ? -17.558 -3.008 17.870 1.00 89.56 94 ARG A C 1
ATOM 731 O O . ARG A 1 94 ? -18.678 -2.553 17.648 1.00 89.56 94 ARG A O 1
ATOM 738 N N . PRO A 1 95 ? -17.242 -3.582 19.046 1.00 90.69 95 PRO A N 1
ATOM 739 C CA . PRO A 1 95 ? -18.172 -3.541 20.162 1.00 90.69 95 PRO A CA 1
ATOM 740 C C . PRO A 1 95 ? -18.273 -2.097 20.666 1.00 90.69 95 PRO A C 1
ATOM 742 O O . PRO A 1 95 ? -17.253 -1.438 20.884 1.00 90.69 95 PRO A O 1
ATOM 745 N N . ASP A 1 96 ? -19.496 -1.609 20.848 1.00 82.44 96 ASP A N 1
ATOM 746 C CA . ASP A 1 96 ? -19.755 -0.302 21.447 1.00 82.44 96 ASP A CA 1
ATOM 747 C C . ASP A 1 96 ? -19.877 -0.459 22.967 1.00 82.44 96 ASP A C 1
ATOM 749 O O . ASP A 1 96 ? -20.953 -0.742 23.490 1.00 82.44 96 ASP A O 1
ATOM 753 N N . ILE A 1 97 ? -18.747 -0.345 23.672 1.00 92.12 97 ILE A N 1
ATOM 754 C CA . ILE A 1 97 ? -18.695 -0.449 25.134 1.00 92.12 97 ILE A CA 1
ATOM 755 C C . ILE A 1 97 ? -18.686 0.975 25.712 1.00 92.12 97 ILE A C 1
ATOM 757 O O . ILE A 1 97 ? -17.646 1.641 25.659 1.00 92.12 97 ILE A O 1
ATOM 761 N N . PRO A 1 98 ? -19.813 1.480 26.249 1.00 91.25 98 PRO A N 1
ATOM 762 C CA . PRO A 1 98 ? -19.843 2.783 26.902 1.00 91.25 98 PRO A CA 1
ATOM 763 C C . PRO A 1 98 ? -19.119 2.751 28.250 1.00 91.25 98 PRO A C 1
ATOM 765 O O . PRO A 1 98 ? -19.382 1.892 29.091 1.00 91.25 98 PRO A O 1
ATOM 768 N N . ILE A 1 99 ? -18.255 3.738 28.486 1.00 92.62 99 ILE A N 1
ATOM 769 C CA . ILE A 1 99 ? -17.664 4.043 29.792 1.00 92.62 99 ILE A CA 1
ATOM 770 C C . ILE A 1 99 ? -17.784 5.550 30.028 1.00 92.62 99 ILE A C 1
ATOM 772 O O . ILE A 1 99 ? -17.113 6.343 29.369 1.00 92.62 99 ILE A O 1
ATOM 776 N N . TYR A 1 100 ? -18.626 5.953 30.984 1.00 92.00 100 TYR A N 1
ATOM 777 C CA . TYR A 1 100 ? -18.953 7.360 31.251 1.00 92.00 100 TYR A CA 1
ATOM 778 C C . TYR A 1 100 ? -19.378 8.108 29.970 1.00 92.00 100 TYR A C 1
ATOM 780 O O . TYR A 1 100 ? -20.473 7.860 29.481 1.00 92.00 100 TYR A O 1
ATOM 788 N N . LYS A 1 101 ? -18.511 8.971 29.419 1.00 93.81 101 LYS A N 1
ATOM 789 C CA . LYS A 1 101 ? -18.713 9.771 28.193 1.00 93.81 101 LYS A CA 1
ATOM 790 C C . LYS A 1 101 ? -17.860 9.288 27.012 1.00 93.81 101 LYS A C 1
ATOM 792 O O . LYS A 1 101 ? -17.468 10.064 26.146 1.00 93.81 101 LYS A O 1
ATOM 797 N N . PHE A 1 102 ? -17.455 8.022 27.010 1.00 94.25 102 PHE A N 1
ATOM 798 C CA . PHE A 1 102 ? -16.573 7.475 25.983 1.00 94.25 102 PHE A CA 1
ATOM 799 C C . PHE A 1 102 ? -17.101 6.142 25.463 1.00 94.25 102 PHE A C 1
ATOM 801 O O . PHE A 1 102 ? -17.532 5.289 26.236 1.00 94.25 102 PHE A O 1
ATOM 808 N N . SER A 1 103 ? -17.014 5.940 24.150 1.00 92.50 103 SER A N 1
ATOM 809 C CA . SER A 1 103 ? -17.086 4.618 23.529 1.00 92.50 103 SER A CA 1
ATOM 810 C C . SER A 1 103 ? -15.686 4.026 23.504 1.00 92.50 103 SER A C 1
ATOM 812 O O . SER A 1 103 ? -14.777 4.537 22.841 1.00 92.50 103 SER A O 1
ATOM 814 N N . VAL A 1 104 ? -15.511 2.928 24.227 1.00 92.38 104 VAL A N 1
ATOM 815 C CA . VAL A 1 104 ? -14.239 2.222 24.342 1.00 92.38 104 VAL A CA 1
ATOM 816 C C . VAL A 1 104 ? -14.315 0.931 23.544 1.00 92.38 104 VAL A C 1
ATOM 818 O O . VAL A 1 104 ? -15.309 0.215 23.550 1.00 92.38 104 VAL A O 1
ATOM 821 N N . SER A 1 105 ? -13.240 0.628 22.832 1.00 91.88 105 SER A N 1
ATOM 822 C CA . SER A 1 105 ? -13.031 -0.675 22.209 1.00 91.88 105 SER A CA 1
ATOM 823 C C . SER A 1 105 ? -11.585 -1.104 22.433 1.00 91.88 105 SER A C 1
ATOM 825 O O . SER A 1 105 ? -10.786 -0.330 22.954 1.00 91.88 105 SER A O 1
ATOM 827 N N . ALA A 1 106 ? -11.230 -2.330 22.047 1.00 90.88 106 ALA A N 1
ATOM 828 C CA . ALA A 1 106 ? -9.885 -2.854 22.292 1.00 90.88 106 ALA A CA 1
ATOM 829 C C . ALA A 1 106 ? -8.759 -2.034 21.624 1.00 90.88 106 ALA A C 1
ATOM 831 O O . ALA A 1 106 ? -7.608 -2.166 22.029 1.00 90.88 106 ALA A O 1
ATOM 832 N N . THR A 1 107 ? -9.069 -1.226 20.602 1.00 91.25 107 THR A N 1
ATOM 833 C CA . THR A 1 107 ? -8.086 -0.394 19.892 1.00 91.25 107 THR A CA 1
ATOM 834 C C . THR A 1 107 ? -8.357 1.109 19.999 1.00 91.25 107 THR A C 1
ATOM 836 O O . THR A 1 107 ? -7.503 1.795 20.555 1.00 91.25 107 THR A O 1
ATOM 839 N N . PRO A 1 108 ? -9.484 1.667 19.512 1.00 91.19 108 PRO A N 1
ATOM 840 C CA . PRO A 1 108 ? -9.775 3.086 19.704 1.00 91.19 108 PRO A CA 1
ATOM 841 C C . PRO A 1 108 ? -10.679 3.378 20.909 1.00 91.19 108 PRO A C 1
ATOM 843 O O . PRO A 1 108 ? -11.590 2.612 21.252 1.00 91.19 108 PRO A O 1
ATOM 846 N N . MET A 1 109 ? -10.476 4.572 21.464 1.00 92.25 109 MET A N 1
ATOM 847 C CA . MET A 1 109 ? -11.401 5.283 22.344 1.00 92.25 109 MET A CA 1
ATOM 848 C C . MET A 1 109 ? -11.948 6.496 21.585 1.00 92.25 109 MET A C 1
ATOM 850 O O . MET A 1 109 ? -11.191 7.195 20.916 1.00 92.25 109 MET A O 1
ATOM 854 N N . SER A 1 110 ? -13.249 6.750 21.682 1.00 92.31 110 SER A N 1
ATOM 855 C CA . SER A 1 110 ? -13.896 7.919 21.077 1.00 92.31 110 SER A CA 1
ATOM 856 C C . SER A 1 110 ? -14.847 8.574 22.071 1.00 92.31 110 SER A C 1
ATOM 858 O O . SER A 1 110 ? -15.444 7.886 22.897 1.00 92.31 110 SER A O 1
ATOM 860 N N . LEU A 1 111 ? -14.981 9.900 22.010 1.00 93.06 111 LEU A N 1
ATOM 861 C CA . LEU A 1 111 ? -15.966 10.629 22.810 1.00 93.06 111 LEU A CA 1
ATOM 862 C C . LEU A 1 111 ? -17.381 10.184 22.412 1.00 93.06 111 LEU A C 1
ATOM 864 O O . LEU A 1 111 ? -17.658 9.979 21.230 1.00 93.06 111 LEU A O 1
ATOM 868 N N . ARG A 1 112 ? -18.244 10.020 23.409 1.00 86.44 112 ARG A N 1
ATOM 869 C CA . ARG A 1 112 ? -19.650 9.646 23.275 1.00 86.44 112 ARG A CA 1
ATOM 870 C C . ARG A 1 112 ? -20.469 10.568 24.179 1.00 86.44 112 ARG A C 1
ATOM 872 O O . ARG A 1 112 ? -20.082 10.779 25.326 1.00 86.44 112 ARG A O 1
ATOM 879 N N . GLU A 1 113 ? -21.546 11.131 23.644 1.00 82.69 113 GLU A N 1
ATOM 880 C CA . GLU A 1 113 ? -22.459 12.022 24.380 1.00 82.69 113 GLU A CA 1
ATOM 881 C C . GLU A 1 113 ? -23.142 11.331 25.568 1.00 82.69 113 GLU A C 1
ATOM 883 O O . GLU A 1 113 ? -23.510 10.138 25.433 1.00 82.69 113 GLU A O 1
#

pLDDT: mean 81.69, std 18.89, range [36.94, 97.56]

Foldseek 3Di:
DDDDDDDDDDDDDDDPPPPPPPPPPPDDDDPCVVDDWDPDDPVRQPDPDPVRRHDPCVVVCVVVVHDDCPPDDDDADPDRDDDDDDDPVCVVDFDQDDDPQWRDGPPDIDGHD

Secondary structure (DSSP, 8-state):
--------------------------PPP-GGGTSPPP---GGG-S-S-GGGSS-THHHHHHHHTS----S-PPPPPSS--------HHHHHS---EEETTEEE-SS-EEE--

Radius of gyration: 32.32 Å; chains: 1; bounding box: 91×44×57 Å

Sequence (113 aa):
MHPSGVMGMGMGGGALSAVVITTRRWVSVRTANIFSQVGINHARRVSWAPHTTDKKQGAFAKLARSNFNDPTPQNFSPEPYFEQEMEAYRAHHRPDIPIYKFSVSATPMSLRE